Protein AF-A0A246KWI0-F1 (afdb_monomer_lite)

Structure (mmCIF, N/CA/C/O backbone):
data_AF-A0A246KWI0-F1
#
_entry.id   AF-A0A246KWI0-F1
#
loop_
_atom_site.group_PDB
_atom_site.id
_atom_site.type_symbol
_atom_site.label_atom_id
_atom_site.label_alt_id
_atom_site.label_comp_id
_atom_site.label_asym_id
_atom_site.label_entity_id
_atom_site.label_seq_id
_atom_site.pdbx_PDB_ins_code
_atom_site.Cartn_x
_atom_site.Cartn_y
_atom_site.Cartn_z
_atom_site.occupancy
_atom_site.B_iso_or_equiv
_atom_site.auth_seq_id
_atom_site.auth_comp_id
_atom_site.auth_asym_id
_atom_site.auth_atom_id
_atom_site.pdbx_PDB_model_num
ATOM 1 N N . MET A 1 1 ? 16.180 3.587 -25.761 1.00 53.31 1 MET A N 1
ATOM 2 C CA . MET A 1 1 ? 15.952 3.449 -24.304 1.00 53.31 1 MET A CA 1
ATOM 3 C C . MET A 1 1 ? 14.899 4.470 -23.865 1.00 53.31 1 MET A C 1
ATOM 5 O O . MET A 1 1 ? 15.224 5.559 -23.429 1.00 53.31 1 MET A O 1
ATOM 9 N N . SER A 1 2 ? 13.667 4.327 -24.352 1.00 66.50 2 SER A N 1
ATOM 10 C CA . SER A 1 2 ? 12.516 3.631 -23.744 1.00 66.50 2 SER A CA 1
ATOM 11 C C . SER A 1 2 ? 11.845 4.463 -22.642 1.00 66.50 2 SER A C 1
ATOM 13 O O . SER A 1 2 ? 12.033 4.215 -21.459 1.00 66.50 2 SER A O 1
ATOM 15 N N . TRP A 1 3 ? 11.047 5.467 -23.036 1.00 76.62 3 TRP A N 1
ATOM 16 C CA . TRP A 1 3 ? 10.206 6.269 -22.129 1.00 76.62 3 TRP A CA 1
ATOM 17 C C . TRP A 1 3 ? 9.367 5.415 -21.170 1.00 76.62 3 TRP A C 1
ATOM 19 O O . TRP A 1 3 ? 9.108 5.837 -20.051 1.00 76.62 3 TRP A O 1
ATOM 29 N N . LEU A 1 4 ? 9.012 4.190 -21.566 1.00 77.69 4 LEU A N 1
ATOM 30 C CA . LEU A 1 4 ? 8.350 3.206 -20.708 1.00 77.69 4 LEU A CA 1
ATOM 31 C C . LEU A 1 4 ? 9.175 2.852 -19.461 1.00 77.69 4 LEU A C 1
ATOM 33 O O . LEU A 1 4 ? 8.612 2.702 -18.381 1.00 77.69 4 LEU A O 1
ATOM 37 N N . PHE A 1 5 ? 10.500 2.770 -19.584 1.00 76.12 5 PHE A N 1
ATOM 38 C CA . PHE A 1 5 ? 11.409 2.538 -18.462 1.00 76.12 5 PHE A CA 1
ATOM 39 C C . PHE A 1 5 ? 11.398 3.727 -17.489 1.00 76.12 5 PHE A C 1
ATOM 41 O O . PHE A 1 5 ? 11.194 3.545 -16.291 1.00 76.12 5 PHE A O 1
ATOM 48 N N . LEU A 1 6 ? 11.514 4.956 -18.008 1.00 83.00 6 LEU A N 1
ATOM 49 C CA . LEU A 1 6 ? 11.462 6.182 -17.199 1.00 83.00 6 LEU A CA 1
ATOM 50 C C . LEU A 1 6 ? 10.102 6.365 -16.511 1.00 83.00 6 LEU A C 1
ATOM 52 O O . LEU A 1 6 ? 10.056 6.658 -15.320 1.00 83.00 6 LEU A O 1
ATOM 56 N N . LEU A 1 7 ? 9.001 6.138 -17.233 1.00 83.31 7 LEU A N 1
ATOM 57 C CA . LEU A 1 7 ? 7.643 6.189 -16.686 1.00 83.31 7 LEU A CA 1
ATOM 58 C C . LEU A 1 7 ? 7.431 5.144 -15.594 1.00 83.31 7 LEU A C 1
ATOM 60 O O . LEU A 1 7 ? 6.770 5.421 -14.598 1.00 83.31 7 LEU A O 1
ATOM 64 N N . SER A 1 8 ? 8.007 3.956 -15.753 1.00 80.44 8 SER A N 1
ATOM 65 C CA . SER A 1 8 ? 7.874 2.901 -14.754 1.00 80.44 8 SER A CA 1
ATOM 66 C C . SER A 1 8 ? 8.709 3.186 -13.502 1.00 80.44 8 SER A C 1
ATOM 68 O O . SER A 1 8 ? 8.226 2.947 -12.398 1.00 80.44 8 SER A O 1
ATOM 70 N N . ILE A 1 9 ? 9.912 3.760 -13.641 1.00 82.94 9 ILE A N 1
ATOM 71 C CA . ILE A 1 9 ? 10.707 4.239 -12.495 1.00 82.94 9 ILE A CA 1
ATOM 72 C C . ILE A 1 9 ? 9.962 5.353 -11.766 1.00 82.94 9 ILE A C 1
ATOM 74 O O . ILE A 1 9 ? 9.817 5.298 -10.547 1.00 82.94 9 ILE A O 1
ATOM 78 N N . LEU A 1 10 ? 9.449 6.336 -12.508 1.00 86.06 10 LEU A N 1
ATOM 79 C CA . LEU A 1 10 ? 8.656 7.422 -11.943 1.00 86.06 10 LEU A CA 1
ATOM 80 C C . LEU A 1 10 ? 7.418 6.879 -11.215 1.00 86.06 10 LEU A C 1
ATOM 82 O O . LEU A 1 10 ? 7.123 7.300 -10.100 1.00 86.06 10 LEU A O 1
ATOM 86 N N . GLY A 1 11 ? 6.750 5.885 -11.807 1.00 80.06 11 GLY A N 1
ATOM 87 C CA . GLY A 1 11 ? 5.652 5.150 -11.190 1.00 80.06 11 GLY A CA 1
ATOM 88 C C . GLY A 1 11 ? 6.051 4.530 -9.853 1.00 80.06 11 GLY A C 1
ATOM 89 O O . GLY A 1 11 ? 5.382 4.772 -8.858 1.00 80.06 11 GLY A O 1
ATOM 90 N N . ILE A 1 12 ? 7.171 3.807 -9.773 1.00 81.75 12 ILE A N 1
ATOM 91 C CA . ILE A 1 12 ? 7.654 3.241 -8.500 1.00 81.75 12 ILE A CA 1
ATOM 92 C C . ILE A 1 12 ? 7.942 4.340 -7.472 1.00 81.75 12 ILE A C 1
ATOM 94 O O . ILE A 1 12 ? 7.509 4.230 -6.325 1.00 81.75 12 ILE A O 1
ATOM 98 N N . ILE A 1 13 ? 8.638 5.405 -7.877 1.00 84.12 13 ILE A N 1
ATOM 99 C CA . ILE A 1 13 ? 9.018 6.509 -6.985 1.00 84.12 13 ILE A CA 1
ATOM 100 C C . ILE A 1 13 ? 7.785 7.215 -6.413 1.00 84.12 13 ILE A C 1
ATOM 102 O O . ILE A 1 13 ? 7.840 7.695 -5.289 1.00 84.12 13 ILE A O 1
ATOM 106 N N . ILE A 1 14 ? 6.670 7.266 -7.141 1.00 85.19 14 ILE A N 1
ATOM 107 C CA . ILE A 1 14 ? 5.435 7.903 -6.667 1.00 85.19 14 ILE A CA 1
ATOM 108 C C . ILE A 1 14 ? 4.554 6.906 -5.907 1.00 85.19 14 ILE A C 1
ATOM 110 O O . ILE A 1 14 ? 4.079 7.194 -4.807 1.00 85.19 14 ILE A O 1
ATOM 114 N N . PHE A 1 15 ? 4.326 5.721 -6.473 1.00 83.94 15 PHE A N 1
ATOM 115 C CA . PHE A 1 15 ? 3.371 4.755 -5.937 1.00 83.94 15 PHE A CA 1
ATOM 116 C C . PHE A 1 15 ? 3.856 4.103 -4.646 1.00 83.94 15 PHE A C 1
ATOM 118 O O . PHE A 1 15 ? 3.035 3.827 -3.774 1.00 83.94 15 PHE A O 1
ATOM 125 N N . TYR A 1 16 ? 5.164 3.890 -4.485 1.00 78.56 16 TYR A N 1
ATOM 126 C CA . TYR A 1 16 ? 5.704 3.209 -3.309 1.00 78.56 16 TYR A CA 1
ATOM 127 C C . TYR A 1 16 ? 5.642 4.077 -2.037 1.00 78.56 16 TYR A C 1
ATOM 129 O O . TYR A 1 16 ? 5.112 3.605 -1.027 1.00 78.56 16 TYR A O 1
ATOM 137 N N . PRO A 1 17 ? 6.055 5.363 -2.052 1.00 82.62 17 PRO A N 1
ATOM 138 C CA . PRO A 1 17 ? 5.841 6.256 -0.913 1.00 82.62 17 PRO A CA 1
ATOM 139 C C . PRO A 1 17 ? 4.360 6.523 -0.645 1.00 82.62 17 PRO A C 1
ATOM 141 O O . PRO A 1 17 ? 3.948 6.528 0.514 1.00 82.62 17 PRO A O 1
ATOM 144 N N . ALA A 1 18 ? 3.543 6.688 -1.694 1.00 84.31 18 ALA A N 1
ATOM 145 C CA . ALA A 1 18 ? 2.100 6.874 -1.542 1.00 84.31 18 ALA A CA 1
ATOM 146 C C . ALA A 1 18 ? 1.443 5.659 -0.872 1.00 84.31 18 ALA A C 1
ATOM 148 O O . ALA A 1 18 ? 0.629 5.813 0.038 1.00 84.31 18 ALA A O 1
ATOM 149 N N . TYR A 1 19 ? 1.844 4.447 -1.259 1.00 82.56 19 TYR A N 1
ATOM 150 C CA . TYR A 1 19 ? 1.413 3.216 -0.608 1.00 82.56 19 TYR A CA 1
ATOM 151 C C . TYR A 1 19 ? 1.784 3.196 0.880 1.00 82.56 19 TYR A C 1
ATOM 153 O O . TYR A 1 19 ? 0.920 2.924 1.713 1.00 82.56 19 TYR A O 1
ATOM 161 N N . PHE A 1 20 ? 3.031 3.517 1.237 1.00 81.12 20 PHE A N 1
ATOM 162 C CA . PHE A 1 20 ? 3.445 3.544 2.642 1.00 81.12 20 PHE A CA 1
ATOM 163 C C . PHE A 1 20 ? 2.693 4.589 3.462 1.00 81.12 20 PHE A C 1
ATOM 165 O O . PHE A 1 20 ? 2.296 4.303 4.594 1.00 81.12 20 PHE A O 1
ATOM 172 N N . TYR A 1 21 ? 2.457 5.768 2.888 1.00 84.12 21 TYR A N 1
ATOM 173 C CA . TYR A 1 21 ? 1.651 6.809 3.512 1.00 84.12 21 TYR A CA 1
ATOM 174 C C . TYR A 1 21 ? 0.220 6.322 3.778 1.00 84.12 21 TYR A C 1
ATOM 176 O O . TYR A 1 21 ? -0.265 6.401 4.906 1.00 84.12 21 TYR A O 1
ATOM 184 N N . LEU A 1 22 ? -0.429 5.731 2.771 1.00 81.31 22 LEU A N 1
ATOM 185 C CA . LEU A 1 22 ? -1.790 5.203 2.886 1.00 81.31 22 LEU A CA 1
ATOM 186 C C . LEU A 1 22 ? -1.878 4.014 3.850 1.00 81.31 22 LEU A C 1
ATOM 188 O O . LEU A 1 22 ? -2.872 3.860 4.557 1.00 81.31 22 LEU A O 1
ATOM 192 N N . LEU A 1 23 ? -0.838 3.182 3.918 1.00 81.50 23 LEU A N 1
ATOM 193 C CA . LEU A 1 23 ? -0.752 2.077 4.868 1.00 81.50 23 LEU A CA 1
ATOM 194 C C . LEU A 1 23 ? -0.632 2.588 6.310 1.00 81.50 23 LEU A C 1
ATOM 196 O O . LEU A 1 23 ? -1.278 2.053 7.214 1.00 81.50 23 LEU A O 1
ATOM 200 N N . HIS A 1 24 ? 0.164 3.636 6.523 1.00 82.12 24 HIS A N 1
ATOM 201 C CA . HIS A 1 24 ? 0.257 4.310 7.813 1.00 82.12 24 HIS A CA 1
ATOM 202 C C . HIS A 1 24 ? -1.082 4.949 8.199 1.00 82.12 24 HIS A C 1
ATOM 204 O O . HIS A 1 24 ? -1.551 4.792 9.324 1.00 82.12 24 HIS A O 1
ATOM 210 N N . GLU A 1 25 ? -1.749 5.611 7.257 1.00 82.88 25 GLU A N 1
ATOM 211 C CA . GLU A 1 25 ? -3.066 6.199 7.485 1.00 82.88 25 GLU A CA 1
ATOM 212 C C . GLU A 1 25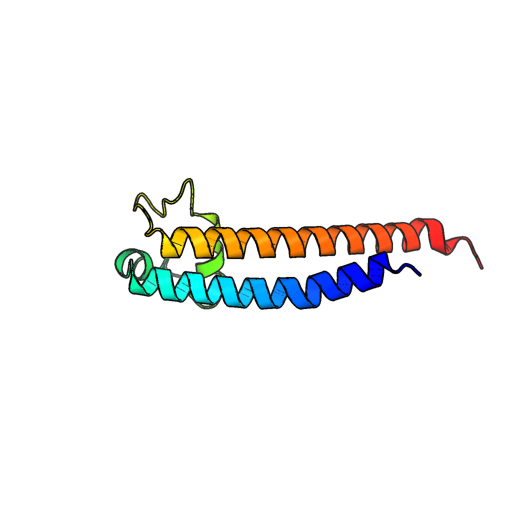 ? -4.132 5.138 7.805 1.00 82.88 25 GLU A C 1
ATOM 214 O O . GLU A 1 25 ? -4.920 5.309 8.737 1.00 82.88 25 GLU A O 1
ATOM 219 N N . PHE A 1 26 ? -4.128 4.005 7.096 1.00 81.56 26 PHE A N 1
ATOM 220 C CA . PHE A 1 26 ? -4.972 2.851 7.409 1.00 81.56 26 PHE A CA 1
ATOM 221 C C . PHE A 1 26 ? -4.730 2.354 8.836 1.00 81.56 26 PHE A C 1
ATOM 223 O O . PHE A 1 26 ? -5.690 2.147 9.575 1.00 81.56 26 PHE A O 1
ATOM 230 N N . LYS A 1 27 ? -3.464 2.217 9.246 1.00 81.62 27 LYS A N 1
ATOM 231 C CA . LYS A 1 27 ? -3.091 1.809 10.604 1.00 81.62 27 LYS A CA 1
ATOM 232 C C . LYS A 1 27 ? -3.647 2.772 11.654 1.00 81.62 27 LYS A C 1
ATOM 234 O O . LYS A 1 27 ? -4.304 2.320 12.585 1.00 81.62 27 LYS A O 1
ATOM 239 N N . VAL A 1 28 ? -3.432 4.078 11.487 1.00 82.88 28 VAL A N 1
ATOM 240 C CA . VAL A 1 28 ? -3.905 5.104 12.434 1.00 82.88 28 VAL A CA 1
ATOM 241 C C . VAL A 1 28 ? -5.432 5.106 12.533 1.00 82.88 28 VAL A C 1
ATOM 243 O O . VAL A 1 28 ? -5.979 5.137 13.634 1.00 82.88 28 VAL A O 1
ATOM 246 N N . ARG A 1 29 ? -6.141 5.028 11.399 1.00 81.12 29 ARG A N 1
ATOM 247 C CA . ARG A 1 29 ? -7.613 4.973 11.386 1.00 81.12 29 ARG A CA 1
ATOM 248 C C . ARG A 1 29 ? -8.141 3.681 12.015 1.00 81.12 29 ARG A C 1
ATOM 250 O O . ARG A 1 29 ? -9.108 3.730 12.764 1.00 81.12 29 ARG A O 1
ATOM 257 N N . LEU A 1 30 ? -7.487 2.546 11.765 1.00 80.62 30 LEU A N 1
ATOM 258 C CA . LEU A 1 30 ? -7.848 1.261 12.363 1.00 80.62 30 LEU A CA 1
ATOM 259 C C . LEU A 1 30 ? -7.624 1.255 13.883 1.00 80.62 30 LEU A C 1
ATOM 261 O O . LEU A 1 30 ? -8.460 0.735 14.610 1.00 80.62 30 LEU A O 1
ATOM 265 N N . GLU A 1 31 ? -6.525 1.834 14.374 1.00 80.62 31 GLU A N 1
ATOM 266 C CA . GLU A 1 31 ? -6.264 1.976 15.814 1.00 80.62 31 GLU A CA 1
ATOM 267 C C . GLU A 1 31 ? -7.279 2.893 16.504 1.00 80.62 31 GLU A C 1
ATOM 269 O O . GLU A 1 31 ? -7.684 2.611 17.631 1.00 80.62 31 GLU A O 1
ATOM 274 N N . ARG A 1 32 ? -7.694 3.968 15.825 1.00 80.62 32 ARG A N 1
ATOM 275 C CA . ARG A 1 32 ? -8.671 4.933 16.335 1.00 80.62 32 ARG A CA 1
ATOM 276 C C . ARG A 1 32 ? -10.086 4.359 16.402 1.00 80.62 32 ARG A C 1
ATOM 278 O O . ARG A 1 32 ? -10.741 4.513 17.427 1.00 80.62 32 ARG A O 1
ATOM 285 N N . ASP A 1 33 ? -10.546 3.740 15.317 1.00 79.56 33 ASP A N 1
ATOM 286 C CA . ASP A 1 33 ? -11.933 3.273 15.192 1.00 79.56 33 ASP A CA 1
ATOM 287 C C . ASP A 1 33 ? -12.130 1.878 15.811 1.00 79.56 33 ASP A C 1
ATOM 289 O O . ASP A 1 33 ? -13.224 1.566 16.275 1.00 79.56 33 ASP A O 1
ATOM 293 N N . HIS A 1 34 ? -11.078 1.049 15.834 1.00 75.50 34 HIS A N 1
ATOM 294 C CA . HIS A 1 34 ? -11.117 -0.344 16.296 1.00 75.50 34 HIS A CA 1
ATOM 295 C C . HIS A 1 34 ? -9.903 -0.704 17.181 1.00 75.50 34 HIS A C 1
ATOM 297 O O . HIS A 1 34 ? -9.071 -1.557 16.817 1.00 75.50 34 HIS A O 1
ATOM 303 N N . PRO A 1 35 ? -9.763 -0.082 18.369 1.00 74.75 35 PRO A N 1
ATOM 304 C CA . PRO A 1 35 ? -8.645 -0.335 19.281 1.00 74.75 35 PRO A CA 1
ATOM 305 C C . PRO A 1 35 ? -8.549 -1.804 19.733 1.00 74.75 35 PRO A C 1
ATOM 307 O O . PRO A 1 35 ? -7.460 -2.295 20.037 1.00 74.75 35 PRO A O 1
ATOM 310 N N . GLU A 1 36 ? -9.656 -2.546 19.735 1.00 75.06 36 GLU A N 1
ATOM 311 C CA . GLU A 1 36 ? -9.737 -3.977 20.039 1.00 75.06 36 GLU A CA 1
ATOM 312 C C . GLU A 1 36 ? -9.027 -4.854 18.999 1.00 75.06 36 GLU A C 1
ATOM 314 O O . GLU A 1 36 ? -8.325 -5.808 19.354 1.00 75.06 36 GLU A O 1
ATOM 319 N N . LEU A 1 37 ? -9.133 -4.494 17.716 1.00 70.19 37 LEU A N 1
ATOM 320 C CA . LEU A 1 37 ? -8.394 -5.146 16.637 1.00 70.19 37 LEU A CA 1
ATOM 321 C C . LEU A 1 37 ? -6.918 -4.771 16.721 1.00 70.19 37 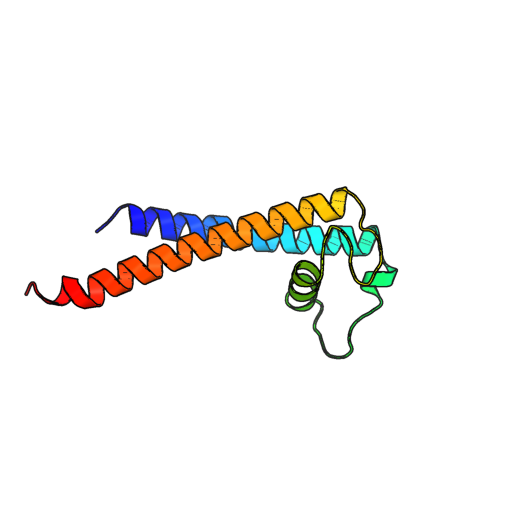LEU A C 1
ATOM 323 O O . LEU A 1 37 ? -6.046 -5.590 16.429 1.00 70.19 37 LEU A O 1
ATOM 327 N N . SER A 1 38 ? -6.604 -3.554 17.172 1.00 65.56 38 SER A N 1
ATOM 328 C CA . SER A 1 38 ? -5.227 -3.149 17.453 1.00 65.56 38 SER A CA 1
ATOM 329 C C . SER A 1 38 ? -4.589 -3.937 18.603 1.00 65.56 38 SER A C 1
ATOM 331 O O . SER A 1 38 ? -3.495 -4.491 18.473 1.00 65.56 38 SER A O 1
ATOM 333 N N . ARG A 1 39 ? -5.311 -4.119 19.708 1.00 63.16 39 ARG A N 1
ATOM 334 C CA . ARG A 1 39 ? -4.801 -4.842 20.879 1.00 63.16 39 ARG A CA 1
ATOM 335 C C . ARG A 1 39 ? -4.591 -6.335 20.671 1.00 63.16 39 ARG A C 1
ATOM 337 O O . ARG A 1 39 ? -3.760 -6.901 21.379 1.00 63.16 39 ARG A O 1
ATOM 344 N N . ARG A 1 40 ? -5.249 -6.969 19.691 1.00 62.62 40 ARG A N 1
ATOM 345 C CA . ARG A 1 40 ? -4.908 -8.328 19.222 1.00 62.62 40 ARG A CA 1
ATOM 346 C C . ARG A 1 40 ? -3.572 -8.324 18.466 1.00 62.62 40 ARG A C 1
ATOM 348 O O . ARG A 1 40 ? -3.480 -8.659 17.284 1.00 62.62 40 ARG A O 1
ATOM 355 N N . LYS A 1 41 ? -2.506 -7.914 19.154 1.00 56.84 41 LYS A N 1
ATOM 356 C CA . LYS A 1 41 ? -1.123 -8.149 18.754 1.00 56.84 41 LYS A CA 1
ATOM 357 C C . LYS A 1 41 ? -0.933 -9.658 18.701 1.00 56.84 41 LYS A C 1
ATOM 359 O O . LYS A 1 41 ? -0.974 -10.318 19.735 1.00 56.84 41 LYS A O 1
ATOM 364 N N . ARG A 1 42 ? -0.710 -10.210 17.504 1.00 55.25 42 ARG A N 1
ATOM 365 C CA . ARG A 1 42 ? -0.074 -11.526 17.418 1.00 55.25 42 ARG A CA 1
ATOM 366 C C . ARG A 1 42 ? 1.290 -11.396 18.107 1.00 55.25 42 ARG A C 1
ATOM 368 O O . ARG A 1 42 ? 2.053 -10.506 17.714 1.00 55.25 42 ARG A O 1
ATOM 375 N N . PRO A 1 43 ? 1.583 -12.201 19.140 1.00 44.66 43 PRO A N 1
ATOM 376 C CA . PRO A 1 43 ? 2.888 -12.166 19.783 1.00 44.66 43 PRO A CA 1
ATOM 377 C C . PRO A 1 43 ? 3.958 -12.453 18.719 1.00 44.66 43 PRO A C 1
ATOM 379 O O . PRO A 1 43 ? 3.838 -13.419 17.971 1.00 44.66 43 PRO A O 1
ATOM 382 N N . GLY A 1 44 ? 4.946 -11.561 18.595 1.00 52.16 44 GLY A N 1
ATOM 383 C CA . GLY A 1 44 ? 6.066 -11.693 17.653 1.00 52.16 44 GLY A CA 1
ATOM 384 C C . GLY A 1 44 ? 6.021 -10.828 16.384 1.00 52.16 44 GLY A C 1
ATOM 385 O O . GLY A 1 44 ? 7.023 -10.781 15.682 1.00 52.16 44 GLY A O 1
ATOM 386 N N . VAL A 1 45 ? 4.932 -10.102 16.086 1.00 52.72 45 VAL A N 1
ATOM 387 C CA . VAL A 1 45 ? 4.879 -9.221 14.897 1.00 52.72 45 VAL A CA 1
ATOM 388 C C . VAL A 1 45 ? 5.046 -7.756 15.297 1.00 52.72 45 VAL A C 1
ATOM 390 O O . VAL A 1 45 ? 4.193 -7.166 15.967 1.00 52.72 45 VAL A O 1
ATOM 393 N N . SER A 1 46 ? 6.157 -7.160 14.858 1.00 52.66 46 SER A N 1
ATOM 394 C CA . SER A 1 46 ? 6.399 -5.720 14.938 1.00 52.66 46 SER A CA 1
ATOM 395 C C . SER A 1 46 ? 5.272 -4.956 14.233 1.00 52.66 46 SER A C 1
ATOM 397 O O . SER A 1 46 ? 4.961 -5.167 13.060 1.00 52.66 46 SER A O 1
ATOM 399 N N . TRP A 1 47 ? 4.656 -4.031 14.963 1.00 54.12 47 TRP A N 1
ATOM 400 C CA . TRP A 1 47 ? 3.585 -3.160 14.473 1.00 54.12 47 TRP A CA 1
ATOM 401 C C . TRP A 1 47 ? 4.076 -2.020 13.568 1.00 54.12 47 TRP A C 1
ATOM 403 O O . TRP A 1 47 ? 3.316 -1.094 13.287 1.00 54.12 47 TRP A O 1
ATOM 413 N N . ALA A 1 48 ? 5.338 -2.049 13.131 1.00 62.47 48 ALA A N 1
ATOM 414 C CA . ALA A 1 48 ? 5.901 -1.003 12.288 1.00 62.47 48 ALA A CA 1
ATOM 415 C C . ALA A 1 48 ? 5.209 -0.970 10.915 1.00 62.47 48 ALA A C 1
ATOM 417 O O . ALA A 1 48 ? 4.468 -0.031 10.635 1.00 62.47 48 ALA A O 1
ATOM 418 N N . PHE A 1 49 ? 5.379 -2.024 10.111 1.00 62.62 49 PHE A N 1
ATOM 419 C CA . PHE A 1 49 ? 4.845 -2.096 8.743 1.00 62.62 49 PHE A CA 1
ATOM 420 C C . PHE A 1 49 ? 4.309 -3.481 8.371 1.00 62.62 49 PHE A C 1
ATOM 422 O O . PHE A 1 49 ? 3.233 -3.572 7.782 1.00 62.62 49 PHE A O 1
ATOM 429 N N . GLU A 1 50 ? 4.980 -4.563 8.777 1.00 68.00 50 GLU A N 1
ATOM 430 C CA . GLU A 1 50 ? 4.517 -5.929 8.488 1.00 68.00 50 GLU A CA 1
ATOM 431 C C . GLU A 1 50 ? 3.153 -6.233 9.106 1.00 68.00 50 GLU A C 1
ATOM 433 O O . GLU A 1 50 ? 2.287 -6.788 8.433 1.00 68.00 50 GLU A O 1
ATOM 438 N N . GLY A 1 51 ? 2.917 -5.819 10.355 1.00 69.44 51 GLY A N 1
ATOM 439 C CA . GLY A 1 51 ? 1.617 -6.007 11.002 1.00 69.44 51 GLY A CA 1
ATOM 440 C C . GLY A 1 51 ? 0.480 -5.258 10.297 1.00 69.44 51 GLY A C 1
ATOM 441 O O . GLY A 1 51 ? -0.614 -5.802 10.141 1.00 69.44 51 GLY A O 1
ATOM 442 N N . ALA A 1 52 ? 0.740 -4.035 9.820 1.00 73.81 52 ALA A N 1
ATOM 443 C CA . ALA A 1 52 ? -0.239 -3.246 9.072 1.00 73.81 52 ALA A CA 1
ATOM 444 C C . ALA A 1 52 ? -0.520 -3.872 7.701 1.00 73.81 52 ALA A C 1
ATOM 446 O O . ALA A 1 52 ? -1.678 -4.009 7.315 1.00 73.81 52 ALA A O 1
ATOM 447 N N . TYR A 1 53 ? 0.524 -4.328 7.005 1.00 73.44 53 TYR A N 1
ATOM 448 C CA . TYR A 1 53 ? 0.397 -5.010 5.722 1.00 73.44 53 TYR A CA 1
ATOM 449 C C . TYR A 1 53 ? -0.364 -6.337 5.826 1.00 73.44 53 TYR A C 1
ATOM 451 O O . TYR A 1 53 ? -1.272 -6.599 5.038 1.00 73.44 53 TYR A O 1
ATOM 459 N N . GLN A 1 54 ? -0.049 -7.168 6.824 1.00 74.75 54 GLN A N 1
ATOM 460 C CA . GLN A 1 54 ? -0.760 -8.428 7.057 1.00 74.75 54 GLN A CA 1
ATOM 461 C C . GLN A 1 54 ? -2.250 -8.191 7.304 1.00 74.75 54 GLN A C 1
ATOM 463 O O . GLN A 1 54 ? -3.083 -8.939 6.797 1.00 74.75 54 GLN A O 1
ATOM 468 N N . ARG A 1 55 ? -2.593 -7.134 8.044 1.00 74.00 55 ARG A N 1
ATOM 469 C CA . ARG A 1 55 ? -3.986 -6.765 8.309 1.00 74.00 55 ARG A CA 1
ATOM 470 C C . ARG A 1 55 ? -4.675 -6.197 7.091 1.00 74.00 55 ARG A C 1
ATOM 472 O O . ARG A 1 55 ? -5.797 -6.606 6.831 1.00 74.00 55 ARG A O 1
ATOM 479 N N . LEU A 1 56 ? -3.994 -5.344 6.324 1.00 78.00 56 LEU A N 1
ATOM 480 C CA . LEU A 1 56 ? -4.469 -4.884 5.022 1.00 78.00 56 LEU A CA 1
ATOM 481 C C . LEU A 1 56 ? -4.846 -6.095 4.152 1.00 78.00 56 LEU A C 1
ATOM 483 O O . LEU A 1 56 ? -5.958 -6.172 3.651 1.00 78.00 56 LEU A O 1
ATOM 487 N N . ARG A 1 57 ? -3.972 -7.106 4.076 1.00 78.25 57 ARG A N 1
ATOM 488 C CA . ARG A 1 57 ? -4.217 -8.342 3.316 1.00 78.25 57 ARG A CA 1
ATOM 489 C C . ARG A 1 57 ? -5.312 -9.235 3.917 1.00 78.25 57 ARG A C 1
ATOM 491 O O . ARG A 1 57 ? -5.952 -9.992 3.188 1.00 78.25 57 ARG A O 1
ATOM 498 N N . ALA A 1 58 ? -5.506 -9.185 5.233 1.00 80.12 58 ALA A N 1
ATOM 499 C CA . ALA A 1 58 ? -6.523 -9.963 5.937 1.00 80.12 58 ALA A CA 1
ATOM 500 C C . ALA A 1 58 ? -7.936 -9.369 5.805 1.00 80.12 58 ALA A C 1
ATOM 502 O O . ALA A 1 58 ? -8.908 -10.085 6.054 1.00 80.12 58 ALA A O 1
ATOM 503 N N . VAL A 1 59 ? -8.074 -8.104 5.384 1.00 79.69 59 VAL A N 1
ATOM 504 C CA . VAL A 1 59 ? -9.386 -7.510 5.110 1.00 79.69 59 VAL A CA 1
ATOM 505 C C . VAL A 1 59 ? -10.045 -8.243 3.939 1.00 79.69 59 VAL A C 1
ATOM 507 O O . VAL A 1 59 ? -9.575 -8.211 2.803 1.00 79.69 59 VAL A O 1
ATOM 510 N N . LYS A 1 60 ? -11.193 -8.877 4.192 1.00 73.62 60 LYS A N 1
ATOM 511 C CA . LYS A 1 60 ? -12.036 -9.484 3.151 1.00 73.62 60 LYS A CA 1
ATOM 512 C C . LYS A 1 60 ? -13.440 -8.909 3.226 1.00 73.62 60 LYS A C 1
ATOM 514 O O . LYS A 1 60 ? -14.083 -8.969 4.268 1.00 73.62 60 LYS A O 1
ATOM 519 N N . ARG A 1 61 ? -13.933 -8.373 2.101 1.00 74.69 61 ARG A N 1
ATOM 520 C CA . ARG A 1 61 ? -15.285 -7.783 1.974 1.00 74.69 61 ARG A CA 1
ATOM 521 C C . ARG A 1 61 ? -15.596 -6.729 3.058 1.00 74.69 61 ARG A C 1
ATOM 523 O O . ARG A 1 61 ? -16.688 -6.726 3.615 1.00 74.69 61 ARG A O 1
ATOM 530 N N . GLY A 1 62 ? -14.623 -5.874 3.391 1.00 72.19 62 GLY A N 1
ATOM 531 C CA . GLY A 1 62 ? -14.786 -4.835 4.420 1.00 72.19 62 GLY A CA 1
ATOM 532 C C . GLY A 1 62 ? -14.852 -5.365 5.856 1.00 72.19 62 GLY A C 1
ATOM 533 O O . GLY A 1 62 ? -15.278 -4.648 6.757 1.00 72.19 62 GLY A O 1
ATOM 534 N N . ARG A 1 63 ? -14.452 -6.622 6.084 1.00 74.94 63 ARG A N 1
ATOM 535 C CA . ARG A 1 63 ? -14.346 -7.215 7.418 1.00 74.94 63 ARG A CA 1
ATOM 536 C C . ARG A 1 63 ? -12.904 -7.568 7.740 1.00 74.94 63 ARG A C 1
ATOM 538 O O . ARG A 1 63 ? -12.187 -8.065 6.870 1.00 74.94 63 ARG A O 1
ATOM 545 N N . LEU A 1 64 ? -12.518 -7.367 8.994 1.00 77.69 64 LEU A N 1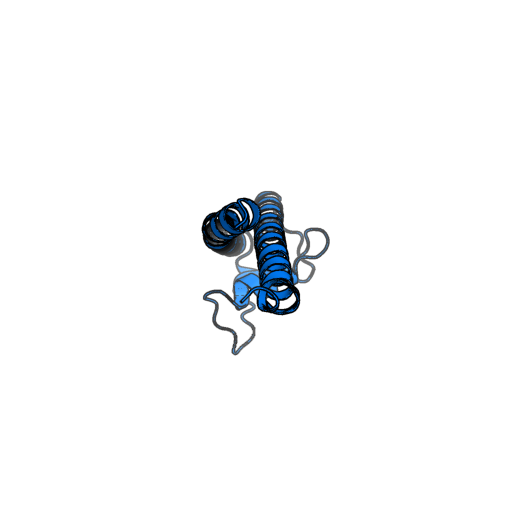
ATOM 546 C CA . LEU A 1 64 ? -11.235 -7.789 9.551 1.00 77.69 64 LEU A CA 1
ATOM 547 C C . LEU A 1 64 ? -11.500 -8.609 10.817 1.00 77.69 64 LEU A C 1
ATOM 549 O O . LEU A 1 64 ? -12.188 -8.135 11.714 1.00 77.69 64 LEU A O 1
ATOM 553 N N . ASP A 1 65 ? -11.018 -9.855 10.863 1.00 71.69 65 ASP A N 1
ATOM 554 C CA . ASP A 1 65 ? -11.258 -10.799 11.974 1.00 71.69 65 ASP A CA 1
ATOM 555 C C . ASP A 1 65 ? -12.740 -10.908 12.404 1.00 71.69 65 ASP A C 1
ATOM 557 O O . ASP A 1 65 ? -13.066 -11.053 13.580 1.00 71.69 65 ASP A O 1
ATOM 561 N N . GLY A 1 66 ? -13.658 -10.828 11.434 1.00 71.94 66 GLY A N 1
ATOM 562 C CA . GLY A 1 66 ? -15.106 -10.901 11.663 1.00 71.94 66 GLY A CA 1
ATOM 563 C C . GLY A 1 66 ? -15.772 -9.576 12.057 1.00 71.94 66 GLY A C 1
ATOM 564 O O . GLY A 1 66 ? -16.997 -9.494 12.003 1.00 71.94 66 GLY A O 1
ATOM 565 N N . VAL A 1 67 ? -14.997 -8.531 12.360 1.00 76.50 67 VAL A N 1
ATOM 566 C CA . VAL A 1 67 ? -15.498 -7.183 12.668 1.00 76.50 67 VAL A CA 1
ATOM 567 C C . VAL A 1 67 ? -15.750 -6.412 11.374 1.00 76.50 67 VAL A C 1
ATOM 569 O O . VAL A 1 67 ? -14.929 -6.437 10.455 1.00 76.50 67 VAL A O 1
ATOM 572 N N . ILE A 1 68 ? -16.901 -5.742 11.287 1.00 79.94 68 ILE A N 1
ATOM 573 C CA . ILE A 1 68 ? -17.242 -4.851 10.171 1.00 79.94 68 ILE A CA 1
ATOM 574 C C . ILE A 1 68 ? -16.445 -3.557 10.343 1.00 79.94 68 ILE A C 1
ATOM 576 O O . ILE A 1 68 ? -16.578 -2.888 11.364 1.00 79.94 68 ILE A O 1
ATOM 580 N N . LEU A 1 69 ? -15.618 -3.225 9.352 1.00 78.44 69 LEU A N 1
ATOM 581 C CA . LEU A 1 69 ? -14.801 -2.015 9.372 1.00 78.44 69 LEU A CA 1
ATOM 582 C C . LEU A 1 69 ? -15.648 -0.777 9.072 1.00 78.44 69 LEU A C 1
ATOM 584 O O . LEU A 1 69 ? -16.568 -0.819 8.250 1.00 78.44 69 LEU A O 1
ATOM 588 N N . SER A 1 70 ? -15.279 0.350 9.680 1.00 79.56 70 SER A N 1
ATOM 589 C CA . SER A 1 70 ? -15.828 1.655 9.318 1.00 79.56 70 SER A CA 1
ATOM 590 C C . SER A 1 70 ? -15.556 1.989 7.840 1.00 79.56 70 SER A C 1
ATOM 592 O O . SER A 1 70 ? -14.584 1.534 7.221 1.00 79.56 70 SER A O 1
ATOM 594 N N . LYS A 1 71 ? -16.429 2.810 7.241 1.00 80.31 71 LYS A N 1
ATOM 595 C CA . LYS A 1 71 ? -16.312 3.226 5.831 1.00 80.31 71 LYS A CA 1
ATOM 596 C C . LYS A 1 71 ? -14.979 3.938 5.553 1.00 80.31 71 LYS A C 1
ATOM 598 O O . LYS A 1 71 ? -14.340 3.665 4.543 1.00 80.31 71 LYS A O 1
ATOM 603 N N . SER A 1 72 ? -14.522 4.767 6.493 1.00 78.25 72 SER A N 1
ATOM 604 C CA . SER A 1 72 ? -13.239 5.485 6.442 1.00 78.25 72 SER A CA 1
ATOM 605 C C . SER A 1 72 ? -12.025 4.551 6.379 1.00 78.25 72 SER A C 1
ATOM 607 O O . SER A 1 72 ? -11.038 4.884 5.715 1.00 78.25 72 SER A O 1
ATOM 609 N N . VAL A 1 73 ? -12.088 3.398 7.055 1.00 78.81 73 VAL A N 1
ATOM 610 C CA . VAL A 1 73 ? -11.038 2.369 7.052 1.00 78.81 73 VAL A CA 1
ATOM 611 C C . VAL A 1 73 ? -11.110 1.502 5.790 1.00 78.81 73 VAL A C 1
ATOM 613 O O . VAL A 1 73 ? -10.079 1.113 5.243 1.00 78.81 73 VAL A O 1
ATOM 616 N N . CYS A 1 74 ? -12.311 1.236 5.268 1.00 79.75 74 CYS A N 1
ATOM 617 C CA . CYS A 1 74 ? -12.464 0.556 3.978 1.00 79.75 74 CYS A CA 1
ATOM 618 C C . CYS A 1 74 ? -11.918 1.389 2.809 1.00 79.75 74 CYS A C 1
ATOM 620 O O . CYS A 1 74 ? -11.258 0.838 1.924 1.00 79.75 74 CYS A O 1
ATOM 622 N N . ASP A 1 75 ? -12.160 2.702 2.811 1.00 81.00 75 ASP A N 1
ATOM 623 C CA . ASP A 1 75 ? -11.679 3.600 1.759 1.00 81.00 75 ASP A CA 1
ATOM 624 C C . ASP A 1 75 ? -10.147 3.708 1.769 1.00 81.00 75 ASP A C 1
ATOM 626 O O . ASP A 1 75 ? -9.516 3.585 0.716 1.00 81.00 75 ASP A O 1
ATOM 630 N N . SER A 1 76 ? -9.526 3.836 2.950 1.00 79.12 76 SER A N 1
ATOM 631 C CA . SER A 1 76 ? -8.060 3.832 3.064 1.00 79.12 76 SER A CA 1
ATOM 632 C C . SER A 1 76 ? -7.458 2.483 2.669 1.00 79.12 76 SER A C 1
ATOM 634 O O . SER A 1 76 ? -6.461 2.452 1.950 1.00 79.12 76 SER A O 1
ATOM 636 N N . HIS A 1 77 ? -8.095 1.364 3.033 1.00 82.69 77 HIS A N 1
ATOM 637 C CA . HIS A 1 77 ? -7.688 0.034 2.575 1.00 82.69 77 HIS A CA 1
ATOM 638 C C . HIS A 1 77 ? -7.727 -0.087 1.043 1.00 82.69 77 HIS A C 1
ATOM 640 O O . HIS A 1 77 ? -6.792 -0.610 0.429 1.00 82.69 77 HIS A O 1
ATOM 646 N N . ARG A 1 78 ? -8.810 0.387 0.411 1.00 83.44 78 ARG A N 1
ATOM 647 C CA . ARG A 1 78 ? -8.982 0.335 -1.046 1.00 83.44 78 ARG A CA 1
ATOM 648 C C . ARG A 1 78 ? -7.918 1.170 -1.753 1.00 83.44 78 ARG A C 1
ATOM 650 O O . ARG A 1 78 ? -7.333 0.689 -2.720 1.00 83.44 78 ARG A O 1
ATOM 657 N N . LEU A 1 79 ? -7.650 2.377 -1.259 1.00 82.38 79 LEU A N 1
ATOM 658 C CA . LEU A 1 79 ? -6.606 3.252 -1.791 1.00 82.38 79 LEU A CA 1
ATOM 659 C C . LEU A 1 79 ? -5.216 2.633 -1.624 1.00 82.38 79 LEU A C 1
ATOM 661 O O . LEU A 1 79 ? -4.491 2.512 -2.608 1.00 82.38 79 LEU A O 1
ATOM 665 N N . ALA A 1 80 ? -4.867 2.163 -0.424 1.00 84.12 80 ALA A N 1
ATOM 666 C CA . ALA A 1 80 ? -3.583 1.510 -0.172 1.00 84.12 80 ALA A CA 1
ATOM 667 C C . ALA A 1 80 ? -3.378 0.294 -1.090 1.00 84.12 80 ALA A C 1
ATOM 669 O O . ALA A 1 80 ? -2.329 0.151 -1.713 1.00 84.12 80 ALA A O 1
ATOM 670 N N . SER A 1 81 ? -4.405 -0.545 -1.247 1.00 82.94 81 SER A N 1
ATOM 671 C CA . SER A 1 81 ? -4.354 -1.700 -2.151 1.00 82.94 81 SER A CA 1
ATOM 672 C C . SER A 1 81 ? -4.162 -1.281 -3.609 1.00 82.94 81 SER A C 1
ATOM 674 O O . SER A 1 81 ? -3.358 -1.877 -4.318 1.00 82.94 81 SER A O 1
ATOM 676 N N . LEU A 1 82 ? -4.870 -0.246 -4.063 1.00 86.44 82 LEU A N 1
ATOM 677 C CA . LEU A 1 82 ? -4.777 0.250 -5.435 1.00 86.44 82 LEU A CA 1
ATOM 678 C C . LEU A 1 82 ? -3.369 0.769 -5.758 1.00 86.44 82 LEU A C 1
ATOM 680 O O . LEU A 1 82 ? -2.809 0.402 -6.789 1.00 86.44 82 LEU A O 1
ATOM 684 N N . PHE A 1 83 ? -2.769 1.550 -4.858 1.00 81.81 83 PHE A N 1
ATOM 685 C CA . PHE A 1 83 ? -1.396 2.035 -5.021 1.00 81.81 83 PHE A CA 1
ATOM 686 C C . PHE A 1 83 ? -0.360 0.910 -4.955 1.00 81.81 83 PHE A C 1
ATOM 688 O O . PHE A 1 83 ? 0.605 0.930 -5.718 1.00 81.81 83 PHE A O 1
AT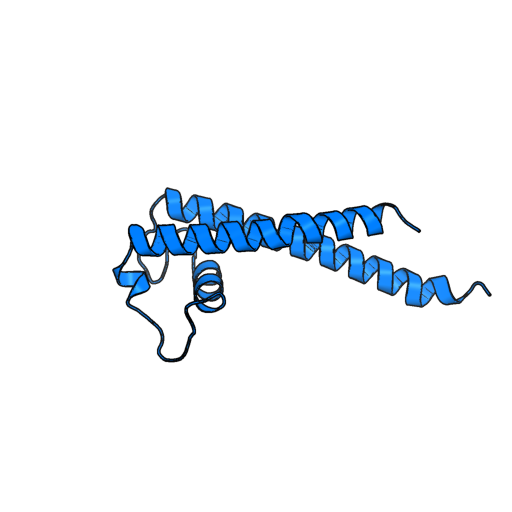OM 695 N N . LEU A 1 84 ? -0.583 -0.106 -4.116 1.00 84.00 84 LEU A N 1
ATOM 696 C CA . LEU A 1 84 ? 0.268 -1.293 -4.084 1.00 84.00 84 LEU A CA 1
ATOM 697 C C . LEU A 1 84 ? 0.245 -2.041 -5.424 1.00 84.00 84 LEU A C 1
ATOM 699 O O . LEU A 1 84 ? 1.301 -2.394 -5.947 1.00 84.00 84 LEU A O 1
ATOM 703 N N . TYR A 1 85 ? -0.944 -2.261 -5.992 1.00 85.81 85 TYR A N 1
ATOM 704 C CA . TYR A 1 85 ? -1.078 -2.924 -7.290 1.00 85.81 85 TYR A CA 1
ATOM 705 C C . TYR A 1 85 ? -0.471 -2.094 -8.419 1.00 85.81 85 TYR A C 1
ATOM 707 O O . TYR A 1 85 ? 0.253 -2.653 -9.235 1.00 85.81 85 TYR A O 1
ATOM 715 N N . LEU A 1 86 ? -0.685 -0.774 -8.434 1.00 85.19 86 LEU A N 1
ATOM 716 C CA . LEU A 1 86 ? -0.055 0.123 -9.408 1.00 85.19 86 LEU A CA 1
ATOM 717 C C . LEU A 1 86 ? 1.474 0.056 -9.338 1.00 85.19 86 LEU A C 1
ATOM 719 O O . LEU A 1 86 ? 2.122 -0.140 -10.364 1.00 85.19 86 LEU A O 1
ATOM 723 N N . GLY A 1 87 ? 2.047 0.140 -8.133 1.00 83.38 87 GLY A N 1
ATOM 724 C CA . GLY A 1 87 ? 3.489 -0.001 -7.927 1.00 83.38 87 GLY A CA 1
ATOM 725 C C . GLY A 1 87 ? 4.018 -1.358 -8.400 1.00 83.38 87 GLY A C 1
ATOM 726 O O . GLY A 1 87 ? 5.032 -1.419 -9.095 1.00 83.38 87 GLY A O 1
ATOM 727 N N . MET A 1 88 ? 3.301 -2.444 -8.094 1.00 85.69 88 MET A N 1
ATOM 728 C CA . MET A 1 88 ? 3.663 -3.795 -8.529 1.00 85.69 88 MET A CA 1
ATOM 729 C C . MET A 1 88 ? 3.598 -3.951 -10.055 1.00 85.69 88 MET A C 1
ATOM 731 O O . MET A 1 88 ? 4.491 -4.558 -10.644 1.00 85.69 88 MET A O 1
ATOM 735 N N . THR A 1 89 ? 2.586 -3.379 -10.712 1.00 86.00 89 THR A N 1
ATOM 736 C CA . THR A 1 89 ? 2.478 -3.374 -12.176 1.00 86.00 89 THR A CA 1
ATOM 737 C C . THR A 1 89 ? 3.622 -2.586 -12.811 1.00 86.00 89 THR A C 1
ATOM 739 O O . THR A 1 89 ? 4.257 -3.094 -13.732 1.00 86.00 89 THR A O 1
ATOM 742 N N . SER A 1 90 ? 3.949 -1.395 -12.298 1.00 83.88 90 SER A N 1
ATOM 743 C CA . SER A 1 90 ? 5.102 -0.619 -12.777 1.00 83.88 90 SER A CA 1
ATOM 744 C C . SER A 1 90 ? 6.417 -1.387 -12.620 1.00 83.88 90 SER A C 1
ATOM 746 O O . SER A 1 90 ? 7.241 -1.398 -13.534 1.00 83.88 90 SER A O 1
ATOM 748 N N . PHE A 1 91 ? 6.598 -2.092 -11.502 1.00 84.31 91 PHE A N 1
ATOM 749 C CA . PHE A 1 91 ? 7.767 -2.943 -11.286 1.00 84.31 91 PHE A CA 1
ATOM 750 C C . PHE A 1 91 ? 7.827 -4.138 -12.248 1.00 84.31 91 PHE A C 1
ATOM 752 O O . PHE A 1 91 ? 8.883 -4.421 -12.809 1.00 84.31 91 PHE A O 1
ATOM 759 N N . MET A 1 92 ? 6.700 -4.804 -12.509 1.00 88.06 92 MET A N 1
ATOM 760 C CA . MET A 1 92 ? 6.614 -5.890 -13.495 1.00 88.06 92 MET A CA 1
ATOM 761 C C . MET A 1 92 ? 6.987 -5.429 -14.907 1.00 88.06 92 MET A C 1
ATOM 763 O O . MET A 1 92 ? 7.729 -6.121 -15.603 1.00 8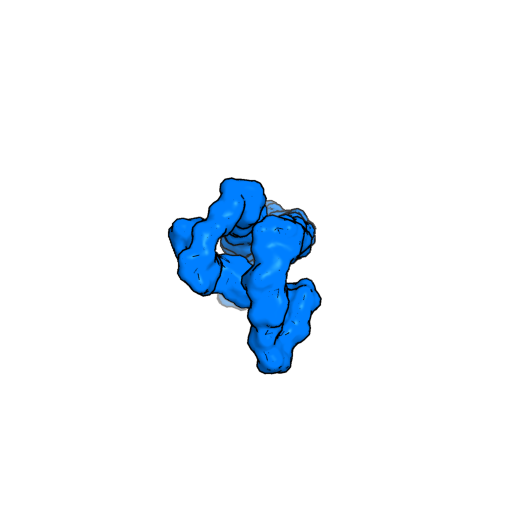8.06 92 MET A O 1
ATOM 767 N N . VAL A 1 93 ? 6.524 -4.245 -15.318 1.00 85.62 93 VAL A N 1
ATOM 768 C CA . VAL A 1 93 ? 6.891 -3.652 -16.613 1.00 85.62 93 VAL A CA 1
ATOM 769 C C . VAL A 1 93 ? 8.397 -3.383 -16.683 1.00 85.62 93 VAL A C 1
ATOM 771 O O . VAL A 1 93 ? 9.018 -3.690 -17.699 1.00 85.62 93 VAL A O 1
ATOM 774 N N . LEU A 1 94 ? 9.008 -2.882 -15.603 1.00 85.06 94 LEU A N 1
ATOM 775 C CA . LEU A 1 94 ? 10.462 -2.689 -15.534 1.00 85.06 94 LEU A CA 1
ATOM 776 C C . LEU A 1 94 ? 11.236 -3.990 -15.664 1.00 85.06 94 LEU A C 1
ATOM 778 O O . LEU A 1 94 ? 12.190 -4.044 -16.437 1.00 85.06 94 LEU A O 1
ATOM 782 N N . LEU A 1 95 ? 10.822 -5.027 -14.936 1.00 86.31 95 LEU A N 1
ATOM 783 C CA . LEU A 1 95 ? 11.454 -6.337 -15.022 1.00 86.31 95 LEU A CA 1
ATOM 784 C C . LEU A 1 95 ? 11.367 -6.897 -16.440 1.00 86.31 95 LEU A C 1
ATOM 786 O O . LEU A 1 95 ? 12.379 -7.343 -16.963 1.00 86.31 95 LEU A O 1
ATOM 790 N N . MET A 1 96 ? 10.199 -6.821 -17.080 1.00 87.00 96 MET A N 1
ATOM 791 C CA . MET A 1 96 ? 10.005 -7.276 -18.461 1.00 87.00 96 MET A CA 1
ATOM 792 C C . MET A 1 96 ? 10.881 -6.510 -19.454 1.00 87.00 96 MET A C 1
ATOM 794 O O . MET A 1 96 ? 11.523 -7.126 -20.301 1.00 87.00 96 MET A O 1
ATOM 798 N N . LEU A 1 97 ? 10.950 -5.181 -19.335 1.00 85.00 97 LEU A N 1
ATOM 799 C CA . LEU A 1 97 ? 11.810 -4.354 -20.185 1.00 85.00 97 LEU A CA 1
ATOM 800 C C . LEU A 1 97 ? 13.293 -4.679 -19.978 1.00 85.00 97 LEU A C 1
ATOM 802 O O . LEU A 1 97 ? 14.024 -4.798 -20.957 1.00 85.00 97 LEU A O 1
ATOM 806 N N . GLY A 1 98 ? 13.726 -4.851 -18.727 1.00 81.69 98 GLY A N 1
ATOM 807 C CA . GLY A 1 98 ? 15.099 -5.229 -18.400 1.00 81.69 98 GLY A CA 1
ATOM 808 C C . GLY A 1 98 ? 15.459 -6.629 -18.899 1.00 81.69 98 GLY A C 1
ATOM 809 O O . GLY A 1 98 ? 16.536 -6.822 -19.454 1.00 81.69 98 GLY A O 1
ATOM 810 N N . LEU A 1 99 ? 14.546 -7.598 -18.771 1.00 85.44 99 LEU A N 1
ATOM 811 C CA . LEU A 1 99 ? 14.740 -8.951 -19.296 1.00 85.44 99 LEU A CA 1
ATOM 812 C C . LEU A 1 99 ? 14.825 -8.943 -20.825 1.00 85.44 99 LEU A C 1
ATOM 814 O O . LEU A 1 99 ? 15.698 -9.588 -21.397 1.00 85.44 99 LEU A O 1
ATOM 818 N N . TYR A 1 100 ? 13.941 -8.190 -21.484 1.00 84.88 100 TYR A N 1
ATOM 819 C CA . TYR A 1 100 ? 13.941 -8.043 -22.935 1.00 84.88 1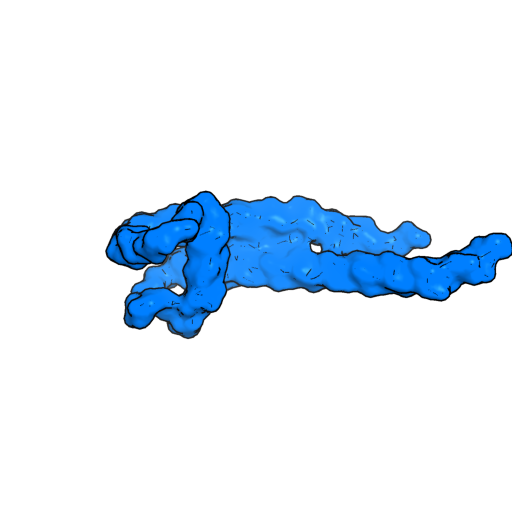00 TYR A CA 1
ATOM 820 C C . TYR A 1 100 ? 15.262 -7.448 -23.434 1.00 84.88 100 TYR A C 1
ATOM 822 O O . TYR A 1 100 ? 15.874 -7.993 -24.349 1.00 84.88 100 TYR A O 1
ATOM 830 N N . ASP A 1 101 ? 15.738 -6.377 -22.798 1.00 81.56 101 ASP A N 1
ATOM 831 C CA . ASP A 1 101 ? 17.018 -5.754 -23.143 1.00 81.56 101 ASP A CA 1
ATOM 832 C C . ASP A 1 101 ? 18.202 -6.696 -22.866 1.00 81.56 101 ASP A C 1
ATOM 834 O O . ASP A 1 101 ? 19.104 -6.827 -23.688 1.00 81.56 101 ASP A O 1
ATOM 838 N N . SER A 1 102 ? 18.166 -7.452 -21.766 1.00 79.94 102 SER A N 1
ATOM 839 C CA . SER A 1 102 ? 19.224 -8.411 -21.435 1.00 79.94 102 SER A CA 1
ATOM 840 C C . SER A 1 102 ? 19.286 -9.606 -22.391 1.00 79.94 102 SER A C 1
ATOM 842 O O . SER A 1 102 ? 20.378 -10.111 -22.644 1.00 79.94 102 SER A O 1
ATOM 844 N N . VAL A 1 103 ? 18.144 -10.095 -22.888 1.00 82.50 103 VAL A N 1
ATOM 845 C CA . VAL A 1 103 ? 18.087 -11.289 -23.751 1.00 82.50 103 VAL A CA 1
ATOM 846 C C . VAL A 1 103 ? 18.256 -10.920 -25.227 1.00 82.50 103 VAL A C 1
ATOM 848 O O . VAL A 1 103 ? 18.977 -11.605 -25.947 1.00 82.50 103 VAL A O 1
ATOM 851 N N . TRP A 1 104 ? 17.627 -9.834 -25.687 1.00 75.62 104 TRP A N 1
ATOM 852 C CA . TRP A 1 104 ? 17.633 -9.421 -27.098 1.00 75.62 104 TRP A CA 1
ATOM 853 C C . TRP A 1 104 ? 18.567 -8.240 -27.406 1.00 75.62 104 TRP A C 1
ATOM 855 O O . TRP A 1 104 ? 19.012 -8.098 -28.545 1.00 75.62 104 TRP A O 1
ATOM 865 N N . GLY A 1 105 ? 18.886 -7.393 -26.426 1.00 60.66 105 GLY A N 1
ATOM 866 C CA . GLY A 1 105 ? 19.757 -6.220 -26.596 1.00 60.66 105 GLY A CA 1
ATOM 867 C C . GLY A 1 105 ? 21.255 -6.545 -26.609 1.00 60.66 105 GLY A C 1
ATOM 868 O O . GLY A 1 105 ? 22.037 -5.794 -27.187 1.00 60.66 105 GLY A O 1
ATOM 869 N N . GLY A 1 106 ? 21.663 -7.704 -26.078 1.00 56.88 106 GLY A N 1
ATOM 870 C CA . GLY A 1 106 ? 23.060 -8.170 -26.082 1.00 56.88 106 GLY A CA 1
ATOM 871 C C . GLY A 1 106 ? 23.627 -8.567 -27.458 1.00 56.88 106 GLY A C 1
ATOM 872 O O . GLY A 1 106 ? 24.809 -8.886 -27.557 1.00 56.88 106 GLY A O 1
ATOM 873 N N . GLY A 1 107 ? 22.808 -8.553 -28.518 1.00 52.19 107 GLY A N 1
ATOM 874 C CA . GLY A 1 107 ? 23.185 -8.966 -29.878 1.00 52.19 107 GLY A CA 1
ATOM 875 C C . GLY A 1 107 ? 23.726 -7.863 -30.795 1.00 52.19 107 GLY A C 1
ATOM 876 O O . GLY A 1 107 ? 24.039 -8.147 -31.947 1.00 52.19 107 GLY A O 1
ATOM 877 N N . LYS A 1 108 ? 23.837 -6.613 -30.329 1.00 48.50 108 LYS A N 1
ATOM 878 C CA . LYS A 1 108 ? 24.475 -5.525 -31.089 1.00 48.50 108 LYS A CA 1
ATOM 879 C C . LYS A 1 108 ? 25.722 -5.039 -30.353 1.00 48.50 108 LYS A C 1
ATOM 881 O O . LYS A 1 108 ? 25.670 -4.064 -29.608 1.00 48.50 108 LYS A O 1
ATOM 886 N N . ARG A 1 109 ? 26.819 -5.772 -30.550 1.00 47.38 109 ARG A N 1
ATOM 887 C CA . ARG A 1 109 ? 28.159 -5.173 -30.588 1.00 47.38 109 ARG A CA 1
ATOM 888 C C . ARG A 1 109 ? 28.369 -4.537 -31.954 1.00 47.38 109 ARG A C 1
ATOM 890 O O . ARG A 1 109 ? 27.855 -5.122 -32.933 1.00 47.38 109 ARG A O 1
#

Secondary structure (DSSP, 8-state):
--HHHHHHHHHHHHHHHHHHHHHHHHHHHHHHH-HHHHH---TT--TTTHHHHHHHHH-BTTEETTEEPPHHHHHHHHHHHHHHHHHHHHHHHHHHHHHHHHHHGGG--

Foldseek 3Di:
DCVLLVVLVVLLVPLVVQLVVLLVVLLVLCCVVPVVLVVPPPPPDDPPRPVSVVQLVQDDPCDGPNDRHDPSSVVSSVSSVVSVVSNVVSVVSNVVVVVCCVPPVVPDD

Radius of gyration: 18.3 Å; chains: 1; bounding box: 45×20×52 Å

pLDDT: mean 76.2, std 10.29, range [44.66, 88.06]

Sequence (109 aa):
MSWLFLLSILGIIIFYPAYFYLLHEFKVRLERDHPELSRRKRPGVSWAFEGAYQRLRAVKRGRLDGVILSKSVCDSHRLASLFLYLGMTSFMVLLMLGLYDSVWGGGKR

Organism: NCBI:txid487698